Protein AF-W2UHM4-F1 (afdb_monomer_lite)

Foldseek 3Di:
DQPLLVVLCVLLVHPDDDQQAFLVPDPSRDPRSLVVSQVCCCVPVVDHDHSVVSRVQRGNNSVSVVRVVD

Structure (mmCIF, N/CA/C/O backbone):
data_AF-W2UHM4-F1
#
_entry.id   AF-W2UHM4-F1
#
loop_
_atom_site.group_PDB
_atom_site.id
_atom_site.type_symbol
_atom_site.label_atom_id
_atom_site.label_alt_id
_atom_site.label_comp_id
_atom_site.label_asym_id
_atom_site.label_entity_id
_atom_site.label_seq_id
_atom_site.pdbx_PDB_ins_code
_atom_site.Cartn_x
_atom_site.Cartn_y
_atom_site.Cartn_z
_atom_site.occupancy
_atom_site.B_iso_or_equiv
_atom_site.auth_seq_id
_atom_site.auth_comp_id
_atom_site.auth_asym_id
_atom_site.auth_atom_id
_atom_site.pdbx_PDB_model_num
ATOM 1 N N . MET A 1 1 ? -16.071 -2.061 -6.292 1.00 50.34 1 MET A N 1
ATOM 2 C CA . MET A 1 1 ? -14.702 -1.538 -6.124 1.00 50.34 1 MET A CA 1
ATOM 3 C C . MET A 1 1 ? -14.146 -2.227 -4.906 1.00 50.34 1 MET A C 1
ATOM 5 O O . MET A 1 1 ? -14.891 -2.372 -3.941 1.00 50.34 1 MET A O 1
ATOM 9 N N . SER A 1 2 ? -12.945 -2.783 -5.014 1.00 71.69 2 SER A N 1
ATOM 10 C CA . SER A 1 2 ? -12.355 -3.550 -3.926 1.00 71.69 2 SER A CA 1
ATOM 11 C C . SER A 1 2 ? -11.967 -2.611 -2.792 1.00 71.69 2 SER A C 1
ATOM 13 O O . SER A 1 2 ? -11.371 -1.564 -3.033 1.00 71.69 2 SER A O 1
ATOM 15 N N . LYS A 1 3 ? -12.303 -2.979 -1.550 1.00 86.31 3 LYS A N 1
ATOM 16 C CA . LYS A 1 3 ? -11.942 -2.198 -0.353 1.00 86.31 3 LYS A CA 1
ATOM 17 C C . LYS A 1 3 ? -10.426 -1.952 -0.290 1.00 86.31 3 LYS A C 1
ATOM 19 O O . LYS A 1 3 ? -9.992 -0.893 0.138 1.00 86.31 3 LYS A O 1
ATOM 24 N N . LEU A 1 4 ? -9.646 -2.927 -0.760 1.00 89.56 4 LEU A N 1
ATOM 25 C CA . LEU A 1 4 ? -8.191 -2.866 -0.814 1.00 89.56 4 LEU A CA 1
ATOM 26 C C . LEU A 1 4 ? -7.684 -1.852 -1.850 1.00 89.56 4 LEU A C 1
ATOM 28 O O . LEU A 1 4 ? -6.764 -1.116 -1.537 1.00 89.56 4 LEU A O 1
ATOM 32 N N . LEU A 1 5 ? -8.281 -1.755 -3.046 1.00 91.62 5 LEU A N 1
ATOM 33 C CA . LEU A 1 5 ? -7.863 -0.759 -4.043 1.00 91.62 5 LEU A CA 1
ATOM 34 C C . LEU A 1 5 ? -8.110 0.671 -3.561 1.00 91.62 5 LEU A C 1
ATOM 36 O O . LEU A 1 5 ? -7.289 1.544 -3.824 1.00 91.62 5 LEU A O 1
ATOM 40 N N . ASP A 1 6 ? -9.234 0.916 -2.888 1.00 92.06 6 ASP A N 1
ATOM 41 C CA . ASP A 1 6 ? -9.504 2.241 -2.331 1.00 92.06 6 ASP A CA 1
ATOM 42 C C . ASP A 1 6 ? -8.543 2.565 -1.181 1.00 92.06 6 ASP A C 1
ATOM 44 O O . ASP A 1 6 ? -8.045 3.680 -1.121 1.00 92.06 6 ASP A O 1
ATOM 48 N N . GLU A 1 7 ? -8.167 1.588 -0.352 1.00 92.38 7 GLU A N 1
ATOM 49 C CA . GLU A 1 7 ? -7.108 1.804 0.637 1.00 92.38 7 GLU A CA 1
ATOM 50 C C . GLU A 1 7 ? -5.749 2.084 -0.015 1.00 92.38 7 GLU A C 1
ATOM 52 O O . GLU A 1 7 ? -5.044 2.987 0.414 1.00 92.38 7 GLU A O 1
ATOM 57 N N . LEU A 1 8 ? -5.371 1.345 -1.065 1.00 92.62 8 LEU A N 1
ATOM 58 C CA . LEU A 1 8 ? -4.107 1.596 -1.759 1.00 92.62 8 LEU A CA 1
ATOM 59 C C . LEU A 1 8 ? -4.046 3.039 -2.271 1.00 92.62 8 LEU A C 1
ATOM 61 O O . LEU A 1 8 ? -3.018 3.688 -2.120 1.00 92.62 8 LEU A O 1
ATOM 65 N N . LYS A 1 9 ? -5.145 3.562 -2.825 1.00 94.06 9 LYS A N 1
ATOM 66 C CA . LYS A 1 9 ? -5.229 4.966 -3.253 1.00 94.06 9 LYS A CA 1
ATOM 67 C C . LYS A 1 9 ? -4.998 5.941 -2.104 1.00 94.06 9 LYS A C 1
ATOM 69 O O . LYS A 1 9 ? -4.277 6.911 -2.287 1.00 94.06 9 LYS A O 1
ATOM 74 N N . GLU A 1 10 ? -5.574 5.673 -0.934 1.00 93.75 10 GLU A N 1
ATOM 75 C CA . GLU A 1 10 ? -5.364 6.498 0.261 1.00 93.75 10 GLU A CA 1
ATOM 76 C C . GLU A 1 10 ? -3.914 6.404 0.763 1.00 93.75 10 GLU A C 1
ATOM 78 O O . GLU A 1 10 ? -3.318 7.424 1.091 1.00 93.75 10 GLU A O 1
ATOM 83 N N . ILE A 1 11 ? -3.320 5.204 0.775 1.00 93.00 11 ILE A N 1
ATOM 84 C CA . ILE A 1 11 ? -1.931 4.971 1.210 1.00 93.00 11 ILE A CA 1
ATOM 85 C C . ILE A 1 11 ? -0.938 5.689 0.296 1.00 93.00 11 ILE A C 1
ATOM 87 O O . ILE A 1 11 ? 0.005 6.301 0.784 1.00 93.00 11 ILE A O 1
ATOM 91 N N . PHE A 1 12 ? -1.138 5.600 -1.018 1.00 92.62 12 PHE A N 1
ATOM 92 C CA . PHE A 1 12 ? -0.271 6.248 -2.002 1.00 92.62 12 PHE A CA 1
ATOM 93 C C . PHE A 1 12 ? -0.660 7.706 -2.274 1.00 92.62 12 PHE A C 1
ATOM 95 O O . PHE A 1 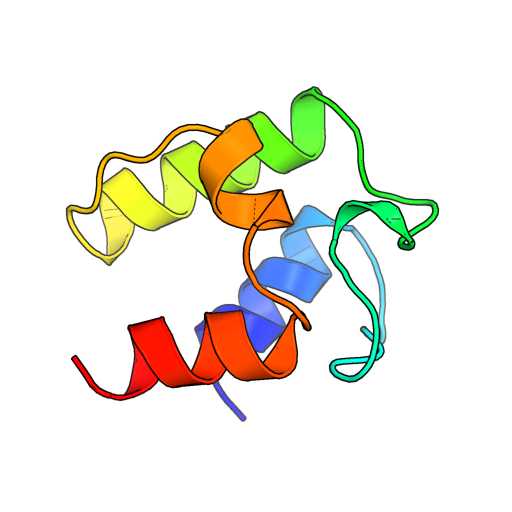12 ? 0.020 8.370 -3.046 1.00 92.62 12 PHE A O 1
ATOM 102 N N . GLU A 1 13 ? -1.729 8.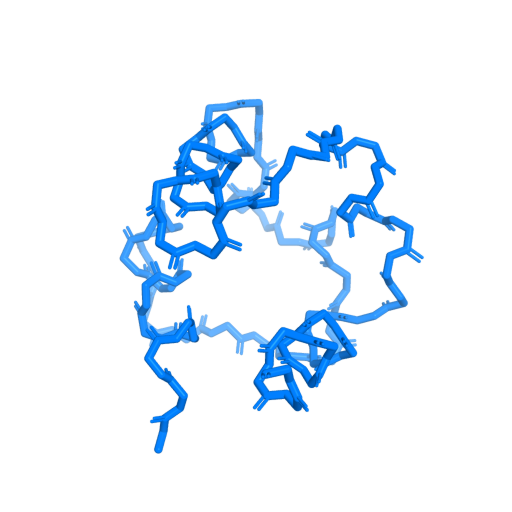209 -1.651 1.00 92.56 13 GLU A N 1
ATOM 103 C CA . GLU A 1 13 ? -2.259 9.563 -1.851 1.00 92.56 13 GLU A CA 1
ATOM 104 C C . GLU A 1 13 ? -2.555 9.891 -3.334 1.00 92.56 13 GLU A C 1
ATOM 106 O O . GLU A 1 13 ? -2.298 10.997 -3.815 1.00 92.56 13 GLU A O 1
ATOM 111 N N . VAL A 1 14 ? -3.128 8.928 -4.069 1.00 92.81 14 VAL A N 1
ATOM 112 C CA . VAL A 1 14 ? -3.437 9.029 -5.509 1.00 92.81 14 VAL A CA 1
ATOM 113 C C . VAL A 1 14 ? -4.917 8.815 -5.806 1.00 92.81 14 VAL A C 1
ATOM 115 O O . VAL A 1 14 ? -5.581 7.962 -5.227 1.00 92.81 14 VAL A O 1
ATOM 118 N N . ASP A 1 15 ? -5.443 9.524 -6.805 1.00 91.44 15 ASP A N 1
ATOM 119 C CA . ASP A 1 15 ? -6.832 9.338 -7.250 1.00 91.44 15 ASP A CA 1
ATOM 120 C C . ASP A 1 15 ? -7.047 7.997 -7.976 1.00 91.44 15 ASP A C 1
ATOM 122 O O . ASP A 1 15 ? -8.141 7.415 -7.964 1.00 91.44 15 ASP A O 1
ATOM 126 N N . GLN A 1 16 ? -6.013 7.517 -8.672 1.00 90.81 16 GLN A N 1
ATOM 127 C CA . GLN A 1 16 ? -6.064 6.328 -9.515 1.00 90.81 16 GLN A CA 1
ATOM 128 C C . GLN A 1 16 ? -4.757 5.553 -9.433 1.00 90.81 16 GLN A C 1
ATOM 130 O O . GLN A 1 16 ? -3.680 6.133 -9.423 1.00 90.81 16 GLN A O 1
ATOM 135 N N . ILE A 1 17 ? -4.883 4.229 -9.438 1.00 91.75 17 ILE A N 1
ATOM 136 C CA . ILE A 1 17 ? -3.763 3.296 -9.510 1.00 91.75 17 ILE A CA 1
ATOM 137 C C . ILE A 1 17 ? -3.958 2.461 -10.765 1.00 91.75 17 ILE A C 1
ATOM 139 O O . ILE A 1 17 ? -5.032 1.882 -10.964 1.00 91.75 17 ILE A O 1
ATOM 143 N N . ASP A 1 18 ? -2.929 2.399 -11.605 1.00 93.19 18 ASP A N 1
ATOM 144 C CA . ASP A 1 18 ? -2.917 1.485 -12.738 1.00 93.19 18 ASP A CA 1
ATOM 145 C C . ASP A 1 18 ? -2.640 0.068 -12.230 1.00 93.19 18 ASP A C 1
ATOM 147 O O . ASP A 1 18 ? -1.521 -0.292 -11.871 1.00 93.19 18 ASP A O 1
ATOM 151 N N . THR A 1 19 ? -3.683 -0.759 -12.197 1.00 92.88 19 THR A N 1
ATOM 152 C CA . THR A 1 19 ? -3.580 -2.133 -11.703 1.00 92.88 19 THR A CA 1
ATOM 153 C C . THR A 1 19 ? -2.783 -3.048 -12.630 1.00 92.88 19 THR A C 1
ATOM 155 O O . THR A 1 19 ? -2.579 -4.206 -12.285 1.00 92.88 19 THR A O 1
ATOM 158 N N . THR A 1 20 ? -2.384 -2.587 -13.818 1.00 94.69 20 THR A N 1
ATOM 159 C CA . THR A 1 20 ? -1.563 -3.366 -14.756 1.00 94.69 20 THR A CA 1
ATOM 160 C C . THR A 1 20 ? -0.064 -3.221 -14.505 1.00 94.69 20 THR A C 1
ATOM 162 O O . THR A 1 20 ? 0.706 -4.002 -15.059 1.00 94.69 20 THR A O 1
ATOM 165 N N . LEU A 1 21 ? 0.336 -2.271 -13.656 1.00 94.44 21 LEU A N 1
ATOM 166 C CA . LEU A 1 21 ? 1.723 -2.042 -13.259 1.00 94.44 21 LEU A CA 1
ATOM 167 C C . LEU A 1 21 ? 2.092 -2.857 -12.019 1.00 94.44 21 LEU A C 1
ATOM 169 O O . LEU A 1 21 ? 1.224 -3.245 -11.232 1.00 94.44 21 LEU A O 1
ATOM 173 N N . ASN A 1 22 ? 3.387 -3.092 -11.827 1.00 94.50 22 ASN A N 1
ATOM 174 C CA . ASN A 1 22 ? 3.946 -3.531 -10.554 1.00 94.50 22 ASN A CA 1
ATOM 175 C C . ASN A 1 22 ? 3.958 -2.372 -9.541 1.00 94.50 22 ASN A C 1
ATOM 177 O O . ASN A 1 22 ? 4.015 -1.203 -9.912 1.00 94.50 22 ASN A O 1
ATOM 181 N N . PHE A 1 23 ? 3.973 -2.693 -8.247 1.00 92.62 23 PHE A N 1
ATOM 182 C CA . PHE A 1 23 ? 4.175 -1.696 -7.196 1.00 92.62 23 PHE A CA 1
ATOM 183 C C . PHE A 1 23 ? 5.477 -0.908 -7.373 1.00 92.62 23 PHE A C 1
ATOM 185 O O . PHE A 1 23 ? 5.460 0.298 -7.195 1.00 92.62 23 PHE A O 1
ATOM 192 N N . GLU A 1 24 ? 6.579 -1.545 -7.778 1.00 92.19 24 GLU A N 1
ATOM 193 C CA . GLU A 1 24 ? 7.869 -0.868 -7.983 1.00 92.19 24 GLU A CA 1
ATOM 194 C C . GLU A 1 24 ? 7.868 0.143 -9.141 1.00 92.19 24 GLU A C 1
ATOM 196 O O . GLU A 1 24 ? 8.773 0.970 -9.236 1.00 92.19 24 GLU A O 1
ATOM 201 N N . GLU A 1 25 ? 6.869 0.065 -10.024 1.00 93.19 25 GLU A N 1
ATOM 202 C CA . GLU A 1 25 ? 6.694 0.982 -11.151 1.00 93.19 25 GLU A CA 1
ATOM 203 C C . GLU A 1 25 ? 5.867 2.221 -10.781 1.00 93.19 25 GLU A C 1
ATOM 205 O O . GLU A 1 25 ? 5.825 3.171 -11.564 1.00 93.19 25 GLU A O 1
ATOM 210 N N . LEU A 1 26 ? 5.222 2.236 -9.608 1.00 91.31 26 LEU A N 1
ATOM 211 C CA . LEU A 1 26 ? 4.539 3.423 -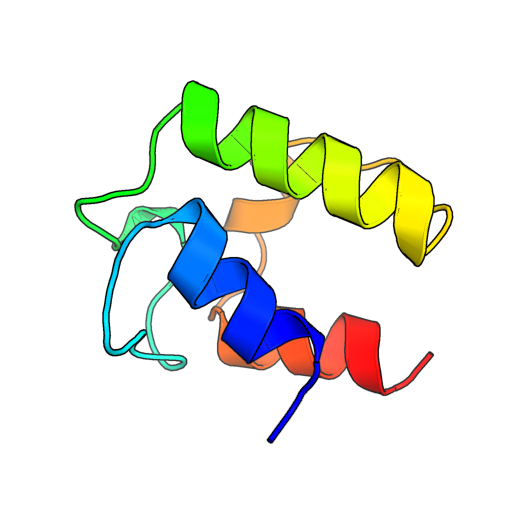9.100 1.00 91.31 26 LEU A CA 1
ATOM 212 C C . LEU A 1 26 ? 5.567 4.454 -8.631 1.00 91.31 26 LEU A C 1
ATOM 214 O O . LEU A 1 26 ? 6.494 4.127 -7.890 1.00 91.31 26 LEU A O 1
ATOM 218 N N . GLU A 1 27 ? 5.377 5.718 -9.011 1.00 91.00 27 GLU A N 1
ATOM 219 C CA . GLU A 1 27 ? 6.251 6.811 -8.562 1.00 91.00 27 GLU A CA 1
ATOM 220 C C . GLU A 1 27 ? 6.177 6.998 -7.039 1.00 91.00 27 GLU A C 1
ATOM 222 O O . GLU A 1 27 ? 7.149 7.392 -6.396 1.00 91.00 27 GLU A O 1
ATOM 227 N N . GLU A 1 28 ? 5.025 6.667 -6.463 1.00 92.56 28 GLU A N 1
ATOM 228 C CA . GLU A 1 28 ? 4.699 6.766 -5.048 1.00 92.56 28 GLU A CA 1
ATOM 229 C C . GLU A 1 28 ? 5.203 5.562 -4.241 1.00 92.56 28 GLU A C 1
ATOM 231 O O . GLU A 1 28 ? 5.075 5.540 -3.016 1.00 92.56 28 GLU A O 1
ATOM 236 N N . TRP A 1 29 ? 5.763 4.533 -4.883 1.00 93.06 29 TRP A N 1
ATOM 237 C CA . TRP A 1 29 ? 6.291 3.386 -4.157 1.00 93.06 29 TRP A CA 1
ATOM 238 C C . TRP A 1 29 ? 7.612 3.718 -3.467 1.00 93.06 29 TRP A C 1
ATOM 240 O O . TRP A 1 29 ? 8.663 3.875 -4.091 1.00 93.06 29 TRP A O 1
ATOM 250 N N . ASP A 1 30 ? 7.570 3.758 -2.138 1.00 91.12 30 ASP A N 1
ATOM 251 C CA . ASP A 1 30 ? 8.740 3.931 -1.291 1.00 91.12 30 ASP A CA 1
ATOM 252 C C . ASP A 1 30 ? 8.683 3.037 -0.040 1.00 91.12 30 ASP A C 1
ATOM 254 O O . ASP A 1 30 ? 7.756 2.251 0.180 1.00 91.12 30 ASP A O 1
ATOM 258 N N . SER A 1 31 ? 9.714 3.132 0.801 1.00 89.56 31 SER A N 1
ATOM 259 C CA . SER A 1 31 ? 9.788 2.351 2.034 1.00 89.56 31 SER A CA 1
ATOM 260 C C . SER A 1 31 ? 8.708 2.719 3.052 1.00 89.56 31 SER A C 1
ATOM 262 O O . SER A 1 31 ? 8.344 1.864 3.857 1.00 89.56 31 SER A O 1
ATOM 264 N N . LEU A 1 32 ? 8.190 3.950 3.041 1.00 92.31 32 LEU A N 1
ATOM 265 C CA . LEU A 1 32 ? 7.144 4.389 3.957 1.00 92.31 32 LEU A CA 1
ATOM 266 C C . LEU A 1 32 ? 5.796 3.803 3.538 1.00 92.31 32 LEU A C 1
ATOM 268 O O . LEU A 1 32 ? 5.149 3.140 4.346 1.00 92.31 32 LEU A O 1
ATOM 272 N N . ASN A 1 33 ? 5.418 3.964 2.275 1.00 93.25 33 ASN A N 1
ATOM 273 C CA . ASN A 1 33 ? 4.171 3.446 1.730 1.00 93.25 33 ASN A CA 1
ATOM 274 C C . ASN A 1 33 ? 4.144 1.915 1.756 1.00 93.25 33 ASN A C 1
ATOM 276 O O . ASN A 1 33 ? 3.126 1.32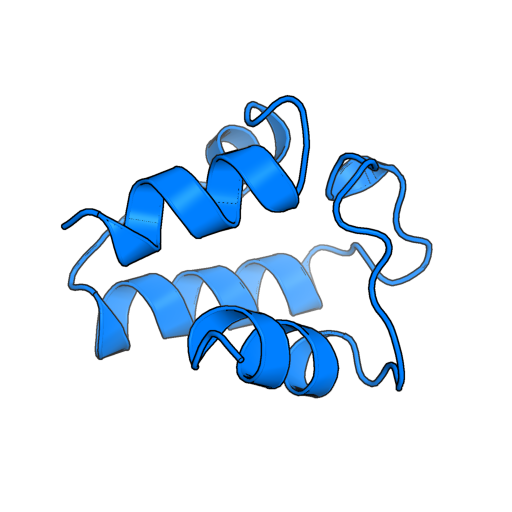1 2.117 1.00 93.25 33 ASN A O 1
ATOM 280 N N . ALA A 1 34 ? 5.286 1.260 1.516 1.00 92.88 34 ALA A N 1
ATOM 281 C CA . ALA A 1 34 ? 5.417 -0.178 1.725 1.00 92.88 34 ALA A CA 1
ATOM 282 C C . ALA A 1 34 ? 5.154 -0.578 3.189 1.00 92.88 34 ALA A C 1
ATOM 284 O O . ALA A 1 34 ? 4.438 -1.545 3.437 1.00 92.88 34 ALA A O 1
ATOM 285 N N . LEU A 1 35 ? 5.689 0.156 4.173 1.00 93.25 35 LEU A N 1
ATOM 286 C CA . LEU A 1 35 ? 5.441 -0.122 5.595 1.00 93.25 35 LEU A CA 1
ATOM 287 C C . LEU A 1 35 ? 3.974 0.091 5.986 1.00 93.25 35 LEU A C 1
ATOM 289 O O . LEU A 1 35 ? 3.426 -0.718 6.735 1.00 93.25 35 LEU A O 1
ATOM 293 N N . VAL A 1 36 ? 3.336 1.151 5.481 1.00 93.81 36 VAL A N 1
ATOM 294 C CA . VAL A 1 36 ? 1.914 1.428 5.732 1.00 93.81 36 VAL A CA 1
ATOM 295 C C . VAL A 1 36 ? 1.045 0.308 5.157 1.00 93.81 36 VAL A C 1
ATOM 297 O O . VAL A 1 36 ? 0.196 -0.232 5.868 1.00 93.81 36 VAL A O 1
ATOM 300 N N . LEU A 1 37 ? 1.310 -0.112 3.916 1.00 92.81 37 LEU A N 1
ATOM 301 C CA . LEU A 1 37 ? 0.616 -1.234 3.285 1.00 92.81 37 LEU A CA 1
ATOM 302 C C . LEU A 1 37 ? 0.799 -2.537 4.072 1.00 92.81 37 LEU A C 1
ATOM 304 O O . LEU A 1 37 ? -0.172 -3.241 4.332 1.00 92.81 37 LEU A O 1
ATOM 308 N N . LEU A 1 38 ? 2.020 -2.851 4.505 1.00 92.81 38 LEU A N 1
ATOM 309 C CA . LEU A 1 38 ? 2.280 -4.039 5.321 1.00 92.81 38 LEU A CA 1
ATOM 310 C C . LEU A 1 38 ? 1.486 -4.032 6.631 1.00 92.81 38 LEU A C 1
ATOM 312 O O . LEU A 1 38 ? 0.882 -5.047 6.977 1.00 92.81 38 LEU A O 1
ATOM 316 N N . GLY A 1 39 ? 1.437 -2.889 7.319 1.00 92.50 39 GLY A N 1
ATOM 317 C CA . GLY A 1 39 ? 0.628 -2.726 8.527 1.00 92.50 39 GLY A CA 1
ATOM 318 C C . GLY A 1 39 ? -0.865 -2.932 8.261 1.00 92.50 39 GLY A C 1
ATOM 319 O O . GLY A 1 39 ? -1.538 -3.612 9.034 1.00 92.50 39 GLY A O 1
ATOM 320 N N . TYR A 1 40 ? -1.374 -2.417 7.138 1.00 92.00 40 TYR A N 1
ATOM 321 C CA . TYR A 1 40 ? -2.759 -2.637 6.725 1.00 92.00 40 TYR A CA 1
ATOM 322 C C . TYR A 1 40 ? -3.064 -4.119 6.463 1.00 92.00 40 TYR A C 1
ATOM 324 O O . TYR A 1 40 ? -4.081 -4.633 6.927 1.00 92.00 40 TYR A O 1
ATOM 332 N N . LEU A 1 41 ? -2.192 -4.831 5.740 1.00 90.19 41 LEU A N 1
ATOM 333 C CA . LEU A 1 41 ? -2.379 -6.256 5.434 1.00 90.19 41 LEU A CA 1
ATOM 334 C C . LEU A 1 41 ? -2.327 -7.127 6.695 1.00 90.19 41 LEU A C 1
ATOM 336 O O . LEU A 1 41 ? -3.080 -8.098 6.808 1.00 90.19 41 LEU A O 1
ATOM 340 N N . GLU A 1 42 ? -1.471 -6.782 7.654 1.00 91.31 42 GLU A N 1
ATOM 341 C CA . GLU A 1 42 ? -1.409 -7.472 8.939 1.00 91.31 42 GLU A CA 1
ATOM 342 C C . GLU A 1 42 ? -2.679 -7.229 9.767 1.00 91.31 42 GLU A C 1
ATOM 344 O O . GLU A 1 42 ? -3.273 -8.187 10.260 1.00 91.31 42 GLU A O 1
ATOM 349 N N . ASP A 1 43 ? -3.143 -5.981 9.868 1.00 90.25 43 ASP A N 1
ATOM 350 C CA . ASP A 1 43 ? -4.312 -5.617 10.679 1.00 90.25 43 ASP A CA 1
ATOM 351 C C . ASP A 1 43 ? -5.639 -6.105 10.072 1.00 90.25 43 ASP A C 1
ATOM 353 O O . ASP A 1 43 ? -6.475 -6.689 10.762 1.00 90.25 43 ASP A O 1
ATOM 357 N N . GLN A 1 44 ? -5.835 -5.909 8.765 1.00 86.94 44 GLN A N 1
ATOM 358 C CA . GLN A 1 44 ? -7.107 -6.213 8.103 1.00 86.94 44 GLN A CA 1
ATOM 359 C C . GLN A 1 44 ? -7.204 -7.654 7.605 1.00 86.94 44 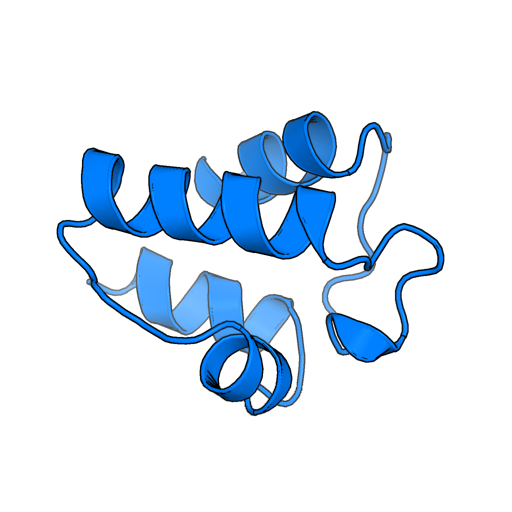GLN A C 1
ATOM 361 O O . GLN A 1 44 ? -8.302 -8.212 7.574 1.00 86.94 44 GLN A O 1
ATOM 366 N N . LEU A 1 45 ? -6.085 -8.256 7.191 1.00 82.44 45 LEU A N 1
ATOM 367 C CA . LEU A 1 45 ? -6.063 -9.579 6.556 1.00 82.44 45 LEU A CA 1
ATOM 368 C C . LEU A 1 45 ? -5.271 -10.616 7.362 1.00 82.44 45 LEU A C 1
ATOM 370 O O . LEU A 1 45 ? -5.183 -11.771 6.939 1.00 82.44 45 LEU A O 1
ATOM 374 N N . GLY A 1 46 ? -4.674 -10.236 8.499 1.00 85.62 46 GLY A N 1
ATOM 375 C CA . GLY A 1 46 ? -3.865 -11.139 9.322 1.00 85.62 46 GLY A CA 1
ATOM 376 C C . GLY A 1 46 ? -2.644 -11.694 8.586 1.00 85.62 46 GLY A C 1
ATOM 377 O O . GLY A 1 46 ? -2.146 -12.762 8.947 1.00 85.62 46 GLY A O 1
ATOM 378 N N . THR A 1 47 ? -2.204 -11.032 7.510 1.00 84.69 47 THR A N 1
ATOM 379 C CA . THR A 1 47 ? -1.116 -11.518 6.658 1.00 84.69 47 THR A CA 1
ATOM 380 C C . THR A 1 47 ? 0.165 -10.765 6.973 1.00 84.69 47 THR A C 1
ATOM 382 O O . THR A 1 47 ? 0.262 -9.569 6.731 1.00 84.69 47 THR A O 1
ATOM 385 N N . GLN A 1 48 ? 1.174 -11.489 7.456 1.00 85.19 48 GLN A N 1
ATOM 386 C CA . GLN A 1 48 ? 2.542 -10.985 7.526 1.00 85.19 48 GLN A CA 1
ATOM 387 C C . GLN A 1 48 ? 3.274 -11.317 6.227 1.00 85.19 48 GLN A C 1
ATOM 389 O O . GLN A 1 48 ? 3.413 -12.487 5.866 1.00 85.19 48 GLN A O 1
ATOM 394 N N . MET A 1 49 ? 3.753 -10.289 5.537 1.00 87.38 49 MET A N 1
ATOM 395 C CA . MET A 1 49 ? 4.603 -10.425 4.356 1.00 87.38 49 MET A CA 1
ATOM 396 C C . MET A 1 49 ? 5.720 -9.382 4.382 1.00 87.38 49 MET A C 1
ATOM 398 O O . MET A 1 49 ? 5.680 -8.452 5.184 1.00 87.38 49 MET A O 1
ATOM 402 N N . ALA A 1 50 ? 6.740 -9.544 3.543 1.00 89.75 50 ALA A N 1
ATOM 403 C CA . ALA A 1 50 ? 7.757 -8.515 3.353 1.00 89.75 50 ALA A CA 1
ATOM 404 C C . ALA A 1 50 ? 7.399 -7.617 2.162 1.00 89.75 50 ALA A C 1
ATOM 406 O O . ALA A 1 50 ? 6.726 -8.050 1.228 1.00 89.75 50 ALA A O 1
ATOM 407 N N . ALA A 1 51 ? 7.915 -6.385 2.143 1.00 88.75 51 ALA A N 1
ATOM 408 C CA . ALA A 1 51 ? 7.790 -5.502 0.979 1.00 88.75 51 ALA A CA 1
ATOM 409 C C . ALA A 1 51 ? 8.368 -6.157 -0.292 1.00 88.75 51 ALA A C 1
ATOM 411 O O . ALA A 1 51 ? 7.805 -6.034 -1.376 1.00 88.75 51 ALA A O 1
ATOM 412 N N . GLU A 1 52 ? 9.439 -6.943 -0.136 1.00 89.62 52 GLU A N 1
ATOM 413 C CA . GLU A 1 52 ? 10.035 -7.757 -1.203 1.00 89.62 52 GLU A CA 1
ATOM 414 C C . GLU A 1 52 ? 9.074 -8.811 -1.769 1.00 89.62 52 GLU A C 1
ATOM 416 O O . GLU A 1 52 ? 9.240 -9.237 -2.906 1.00 89.62 52 GLU A O 1
ATOM 421 N N . ASP A 1 53 ? 8.084 -9.265 -0.997 1.00 91.19 53 ASP A N 1
ATOM 422 C CA . ASP A 1 53 ? 7.062 -10.196 -1.477 1.00 91.19 53 ASP A CA 1
ATOM 423 C C . ASP A 1 53 ? 5.919 -9.477 -2.199 1.00 91.19 53 ASP A C 1
ATOM 425 O O . ASP A 1 53 ? 5.304 -10.069 -3.081 1.00 91.19 53 ASP A O 1
ATOM 429 N N . ILE A 1 54 ? 5.662 -8.204 -1.875 1.00 90.12 54 ILE A N 1
ATOM 430 C CA . ILE A 1 54 ? 4.663 -7.372 -2.566 1.00 90.12 54 ILE A CA 1
ATOM 431 C C . ILE A 1 54 ? 5.107 -7.106 -4.008 1.00 90.12 54 ILE A C 1
ATOM 433 O O . ILE A 1 54 ? 4.334 -7.297 -4.941 1.00 90.12 54 ILE A O 1
ATOM 437 N N . VAL A 1 55 ? 6.375 -6.748 -4.213 1.00 91.06 55 VAL A N 1
ATOM 438 C CA . VAL A 1 55 ? 6.908 -6.479 -5.563 1.00 91.06 55 VAL A CA 1
ATOM 439 C C . VAL A 1 55 ? 7.074 -7.747 -6.411 1.00 91.06 55 VAL A C 1
ATOM 441 O O . VAL A 1 55 ? 7.232 -7.665 -7.623 1.00 91.06 55 VAL A O 1
ATOM 444 N N . LYS A 1 56 ? 6.995 -8.947 -5.814 1.00 93.50 56 LYS A N 1
ATOM 445 C CA . LYS A 1 56 ? 6.986 -10.215 -6.572 1.00 93.50 56 LYS A CA 1
ATOM 446 C C . LYS A 1 56 ? 5.664 -10.472 -7.292 1.00 93.50 56 LYS A C 1
ATOM 448 O O . LYS A 1 56 ? 5.624 -11.349 -8.158 1.00 93.50 56 LYS A O 1
ATOM 453 N N . PHE A 1 57 ? 4.588 -9.771 -6.932 1.00 93.50 57 PHE A N 1
ATOM 454 C CA . PHE A 1 57 ? 3.344 -9.843 -7.691 1.00 93.50 57 PHE A CA 1
ATOM 455 C C . PHE A 1 57 ? 3.559 -9.187 -9.056 1.00 93.50 57 PHE A C 1
ATOM 457 O O . PHE A 1 57 ? 4.053 -8.068 -9.087 1.00 93.50 57 PHE A O 1
ATOM 464 N N . PRO A 1 58 ? 3.209 -9.839 -10.181 1.00 93.31 58 PRO A N 1
ATOM 465 C CA . PRO A 1 58 ? 3.470 -9.273 -11.502 1.00 93.31 58 PRO A CA 1
ATOM 466 C C . PRO A 1 58 ? 2.815 -7.906 -11.685 1.00 93.31 58 PRO A C 1
ATOM 468 O O . PRO A 1 58 ? 3.440 -6.999 -12.224 1.00 93.31 58 PRO A O 1
ATOM 471 N N . THR A 1 59 ? 1.583 -7.767 -11.197 1.00 95.50 59 THR A N 1
ATOM 472 C CA . THR A 1 59 ? 0.824 -6.522 -11.238 1.00 95.50 59 THR A CA 1
ATOM 473 C C . THR A 1 59 ? 0.093 -6.279 -9.920 1.00 95.50 59 THR A C 1
ATOM 475 O O . THR A 1 59 ? -0.207 -7.209 -9.164 1.00 95.50 59 THR A O 1
ATOM 478 N N . ILE A 1 60 ? -0.257 -5.022 -9.657 1.00 94.00 60 ILE A N 1
ATOM 479 C CA . ILE A 1 60 ? -1.127 -4.638 -8.541 1.00 94.00 60 ILE A CA 1
ATOM 480 C C . ILE A 1 60 ? -2.486 -5.342 -8.664 1.00 94.00 60 ILE A C 1
ATOM 482 O O . ILE A 1 60 ? -3.075 -5.722 -7.658 1.00 94.00 60 ILE A O 1
ATOM 486 N N . GLY A 1 61 ? -2.972 -5.592 -9.883 1.00 93.56 61 GLY A N 1
ATOM 487 C CA . GLY A 1 61 ? -4.171 -6.388 -10.136 1.00 93.56 61 GLY A CA 1
ATOM 488 C C . GLY A 1 61 ? -4.055 -7.817 -9.604 1.00 93.56 61 GLY A C 1
ATOM 489 O O . GLY A 1 61 ? -4.946 -8.265 -8.885 1.00 93.56 61 GLY A O 1
ATOM 490 N N . ASP A 1 62 ? -2.940 -8.503 -9.874 1.00 93.38 62 ASP A N 1
ATOM 491 C CA . ASP A 1 62 ? -2.683 -9.855 -9.349 1.00 93.38 62 ASP A CA 1
ATOM 492 C C . ASP A 1 62 ? -2.624 -9.867 -7.816 1.00 93.38 62 ASP A C 1
ATOM 494 O O . ASP A 1 62 ? -3.124 -10.793 -7.170 1.00 93.38 62 ASP A O 1
ATOM 498 N N . PHE A 1 63 ? -2.027 -8.828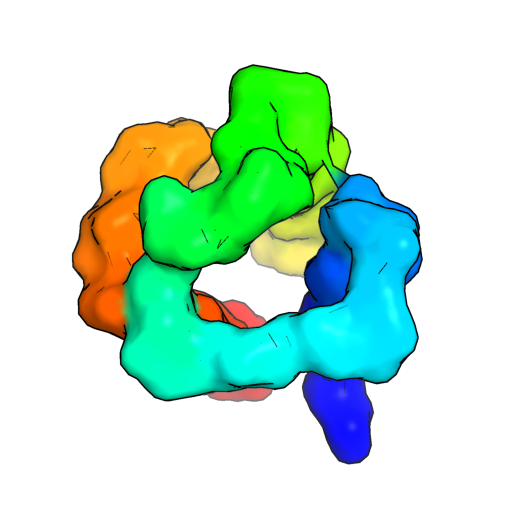 -7.227 1.00 92.81 63 PHE A N 1
ATOM 499 C CA . PHE A 1 63 ? -2.004 -8.635 -5.780 1.00 92.81 63 PHE A CA 1
ATOM 500 C C . PHE A 1 63 ? -3.423 -8.475 -5.223 1.00 92.81 63 PHE A C 1
ATOM 502 O O . PHE A 1 63 ? -3.814 -9.210 -4.317 1.00 92.81 63 PHE A O 1
ATOM 509 N N . LEU A 1 64 ? -4.227 -7.575 -5.793 1.00 91.88 64 LEU A N 1
ATOM 510 C CA . LEU A 1 64 ? -5.612 -7.363 -5.373 1.00 91.88 64 LEU A CA 1
ATOM 511 C C . LEU A 1 64 ? -6.425 -8.659 -5.476 1.00 91.88 64 LEU A C 1
ATOM 513 O O . LEU A 1 64 ? -7.068 -9.056 -4.506 1.00 91.88 64 LEU A O 1
ATOM 517 N N . GLU A 1 65 ? -6.334 -9.373 -6.599 1.00 91.69 65 GLU A N 1
ATOM 518 C CA . GLU A 1 65 ? -7.034 -10.647 -6.784 1.00 91.69 65 GLU A CA 1
ATOM 519 C C . GLU A 1 65 ? -6.597 -11.723 -5.781 1.00 91.69 65 GLU A C 1
ATOM 521 O O . GLU A 1 65 ? -7.431 -12.519 -5.338 1.00 91.69 65 GLU A O 1
ATOM 526 N N . HIS A 1 66 ? -5.315 -11.768 -5.402 1.00 89.25 66 HIS A N 1
ATOM 527 C CA . HIS A 1 66 ? -4.815 -12.711 -4.400 1.00 89.25 66 HIS A CA 1
ATOM 528 C C . HIS A 1 66 ? -5.489 -12.516 -3.037 1.00 89.25 66 HIS A C 1
ATOM 530 O O . HIS A 1 66 ? -5.806 -13.497 -2.359 1.00 89.25 66 HIS A O 1
ATOM 536 N N . PHE A 1 67 ? -5.713 -11.261 -2.642 1.00 86.31 67 PHE A N 1
ATOM 537 C CA . PHE A 1 67 ? -6.271 -10.911 -1.338 1.00 86.31 67 PHE A CA 1
ATOM 538 C C . PHE A 1 67 ? -7.799 -10.811 -1.328 1.00 86.31 67 PHE A C 1
ATOM 540 O O . PHE A 1 67 ? -8.405 -11.105 -0.305 1.00 86.31 67 PHE A O 1
ATOM 547 N N . GLU A 1 68 ? -8.442 -10.480 -2.449 1.00 82.88 68 GLU A N 1
ATOM 548 C CA . GLU A 1 68 ? -9.909 -10.453 -2.554 1.00 82.88 68 GLU A CA 1
ATOM 549 C C . GLU A 1 68 ? -10.555 -11.842 -2.650 1.00 82.88 68 GLU A C 1
ATOM 551 O O . GLU A 1 68 ? -11.746 -11.992 -2.381 1.00 82.88 68 GLU A O 1
ATOM 556 N N . ARG A 1 69 ? -9.800 -12.865 -3.070 1.00 70.44 69 ARG A N 1
ATOM 557 C CA . ARG A 1 69 ? -10.306 -14.244 -3.197 1.00 70.44 69 ARG A CA 1
ATOM 558 C C . ARG A 1 69 ? -10.204 -15.066 -1.906 1.00 70.44 69 ARG A C 1
ATOM 560 O O . ARG A 1 69 ? -10.645 -16.218 -1.912 1.00 70.44 69 ARG A O 1
ATOM 567 N N . LYS A 1 70 ? -9.602 -14.521 -0.848 1.00 55.88 70 LYS A N 1
ATOM 568 C CA . LYS A 1 70 ? -9.499 -15.148 0.479 1.00 55.88 70 LYS A CA 1
ATOM 569 C C . LYS A 1 70 ? -10.650 -14.721 1.381 1.00 55.88 70 LYS A C 1
ATOM 571 O O . LYS A 1 70 ? -11.116 -15.605 2.134 1.00 55.88 70 LYS A O 1
#

pLDDT: mean 89.62, std 7.63, range [50.34, 95.5]

Secondary structure (DSSP, 8-state):
--HHHHHHHHHTT-S---TTS-GGGSTT--HHHHHHHHHHHHHHH-----HHHHTTSSSHHHHHHHHHT-

Radius of gyration: 10.83 Å; chains: 1; bounding box: 25×25×25 Å

Sequence (70 aa):
MSKLLDELKEIFEVDQIDTTLNFEELEEWDSLNALVLLGYLEDQLGTQMAAEDIVKFPTIGDFLEHFERK